Protein AF-M3XUP2-F1 (afdb_monomer)

Structure (mmCIF, N/CA/C/O backbone):
data_AF-M3XUP2-F1
#
_entry.id   AF-M3XUP2-F1
#
loop_
_atom_site.group_PDB
_atom_site.id
_atom_site.type_symbol
_atom_site.label_atom_id
_atom_site.label_alt_id
_atom_site.label_comp_id
_atom_site.label_asym_id
_atom_site.label_entity_id
_atom_site.label_seq_id
_atom_site.pdbx_PDB_ins_code
_atom_site.Cartn_x
_atom_site.Cartn_y
_atom_site.Cartn_z
_atom_site.occupancy
_atom_site.B_iso_or_equiv
_atom_site.auth_seq_id
_atom_site.auth_comp_id
_atom_site.auth_asym_id
_atom_site.auth_atom_id
_atom_site.pdbx_PDB_model_num
ATOM 1 N N . MET A 1 1 ? 23.838 -9.386 -4.701 1.00 43.88 1 MET A N 1
ATOM 2 C CA . MET A 1 1 ? 23.629 -8.200 -5.553 1.00 43.88 1 MET A CA 1
ATOM 3 C C . MET A 1 1 ? 22.172 -7.840 -5.407 1.00 43.88 1 MET A C 1
ATOM 5 O O . MET A 1 1 ? 21.329 -8.650 -5.759 1.00 43.88 1 MET A O 1
ATOM 9 N N . VAL A 1 2 ? 21.892 -6.709 -4.780 1.00 54.38 2 VAL A N 1
ATOM 10 C CA . VAL A 1 2 ? 20.551 -6.133 -4.743 1.00 54.38 2 VAL A CA 1
ATOM 11 C C . VAL A 1 2 ? 20.185 -5.770 -6.187 1.00 54.38 2 VAL A C 1
ATOM 13 O O . VAL A 1 2 ? 20.888 -4.977 -6.814 1.00 54.38 2 VAL A O 1
ATOM 16 N N . GLY A 1 3 ? 19.188 -6.440 -6.766 1.00 61.34 3 GLY A N 1
ATOM 17 C CA . GLY A 1 3 ? 18.700 -6.113 -8.107 1.00 61.34 3 GLY A CA 1
ATOM 18 C C . GLY A 1 3 ? 17.973 -4.770 -8.081 1.00 61.34 3 GLY A C 1
ATOM 19 O O . GLY A 1 3 ? 17.344 -4.445 -7.088 1.00 61.34 3 GLY A O 1
ATOM 20 N N . LYS A 1 4 ? 18.019 -3.979 -9.158 1.00 63.88 4 LYS A N 1
ATOM 21 C CA . LYS A 1 4 ? 17.299 -2.688 -9.225 1.00 63.88 4 LYS A CA 1
ATOM 22 C C . LYS A 1 4 ? 15.789 -2.819 -8.962 1.00 63.88 4 LYS A C 1
ATOM 24 O O . LYS A 1 4 ? 15.170 -1.859 -8.535 1.00 63.88 4 LYS A O 1
ATOM 29 N N . GLU A 1 5 ? 15.222 -4.004 -9.176 1.00 65.94 5 GLU A N 1
ATOM 30 C CA . GLU A 1 5 ? 13.823 -4.346 -8.882 1.00 65.94 5 GLU A CA 1
ATOM 31 C C . GLU A 1 5 ? 13.438 -4.194 -7.406 1.00 65.94 5 GLU A C 1
ATOM 33 O O . GLU A 1 5 ? 12.257 -4.079 -7.101 1.00 65.94 5 GLU A O 1
ATOM 38 N N . SER A 1 6 ? 14.408 -4.161 -6.491 1.00 81.06 6 SER A N 1
ATOM 39 C CA . SER A 1 6 ? 14.141 -3.903 -5.078 1.00 81.06 6 SER A CA 1
ATOM 40 C C . SER A 1 6 ? 14.097 -2.418 -4.730 1.00 81.06 6 SER A C 1
ATOM 42 O O . SER A 1 6 ? 13.880 -2.098 -3.569 1.00 81.06 6 SER A O 1
ATOM 44 N N . ASP A 1 7 ? 14.333 -1.502 -5.675 1.00 93.19 7 ASP A N 1
ATOM 45 C CA . ASP A 1 7 ? 14.073 -0.085 -5.424 1.00 93.19 7 ASP A CA 1
ATOM 46 C C . ASP A 1 7 ? 12.566 0.131 -5.251 1.00 93.19 7 ASP A C 1
ATOM 48 O O . ASP A 1 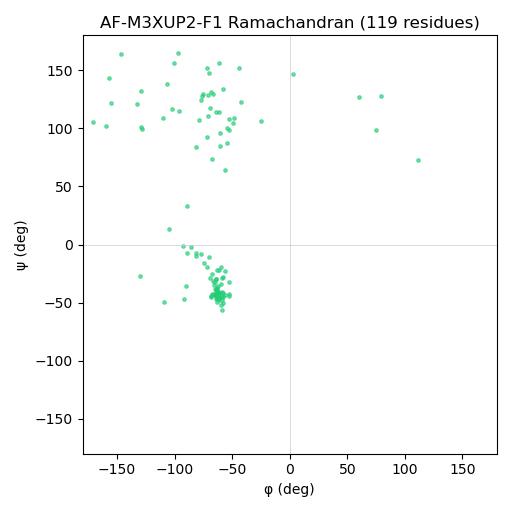7 ? 11.794 -0.328 -6.091 1.00 93.19 7 ASP A O 1
ATOM 52 N N . CYS A 1 8 ? 12.126 0.811 -4.189 1.00 95.19 8 CYS A N 1
ATOM 53 C CA . CYS A 1 8 ? 10.690 0.951 -3.921 1.00 95.19 8 CYS A CA 1
ATOM 54 C C . CYS A 1 8 ? 9.911 1.632 -5.050 1.00 95.19 8 CYS A C 1
ATOM 56 O O . CYS A 1 8 ? 8.748 1.291 -5.257 1.00 95.19 8 CYS A O 1
ATOM 58 N N . VAL A 1 9 ? 10.540 2.521 -5.827 1.00 94.94 9 VAL A N 1
ATOM 59 C CA . VAL A 1 9 ? 9.891 3.131 -6.999 1.00 94.94 9 VAL A CA 1
ATOM 60 C C . VAL A 1 9 ? 9.670 2.087 -8.094 1.00 94.94 9 VAL A C 1
ATOM 62 O O . VAL A 1 9 ? 8.582 1.979 -8.656 1.00 94.94 9 VAL A O 1
ATOM 65 N N . ILE A 1 10 ? 10.684 1.262 -8.368 1.00 94.75 10 ILE A N 1
ATOM 66 C CA . ILE A 1 10 ? 10.606 0.213 -9.393 1.00 94.75 10 ILE A CA 1
ATOM 67 C C . ILE A 1 10 ? 9.623 -0.881 -8.961 1.00 94.75 10 ILE A C 1
ATOM 69 O O . ILE A 1 10 ? 8.769 -1.279 -9.751 1.00 94.75 10 ILE A O 1
ATOM 73 N N . ALA A 1 11 ? 9.686 -1.319 -7.704 1.00 95.12 11 ALA A N 1
ATOM 74 C CA . ALA A 1 11 ? 8.751 -2.285 -7.138 1.00 95.12 11 ALA A CA 1
ATOM 75 C C . ALA A 1 11 ? 7.299 -1.780 -7.205 1.00 95.12 11 ALA A C 1
ATOM 77 O O . ALA A 1 11 ? 6.401 -2.546 -7.552 1.00 95.12 11 ALA A O 1
ATOM 78 N N . ALA A 1 12 ? 7.063 -0.491 -6.931 1.00 95.19 12 ALA A N 1
ATOM 79 C CA . ALA A 1 12 ? 5.743 0.119 -7.059 1.00 95.19 12 ALA A CA 1
ATOM 80 C C . ALA A 1 12 ? 5.248 0.145 -8.507 1.00 95.19 12 ALA A C 1
ATOM 82 O O . ALA A 1 12 ? 4.093 -0.205 -8.747 1.00 95.19 12 ALA A O 1
ATOM 83 N N . HIS A 1 13 ? 6.105 0.475 -9.474 1.00 95.56 13 HIS A N 1
ATOM 84 C CA . HIS A 1 13 ? 5.737 0.404 -10.888 1.00 95.56 13 HIS A CA 1
ATOM 85 C C . HIS A 1 13 ? 5.388 -1.019 -11.331 1.00 95.56 13 HIS A C 1
ATOM 87 O O . HIS A 1 13 ? 4.341 -1.221 -11.935 1.00 95.56 13 HIS A O 1
ATOM 93 N N . ILE A 1 14 ? 6.197 -2.015 -10.962 1.00 95.06 14 ILE A N 1
ATOM 94 C CA . ILE A 1 14 ? 5.903 -3.426 -11.262 1.00 95.06 14 ILE A CA 1
ATOM 95 C C . ILE A 1 14 ? 4.585 -3.853 -10.596 1.00 95.06 14 ILE A C 1
ATOM 97 O O . ILE A 1 14 ? 3.758 -4.528 -11.204 1.00 95.06 14 ILE A O 1
ATOM 101 N N . CYS A 1 15 ? 4.347 -3.427 -9.354 1.00 95.62 15 CYS 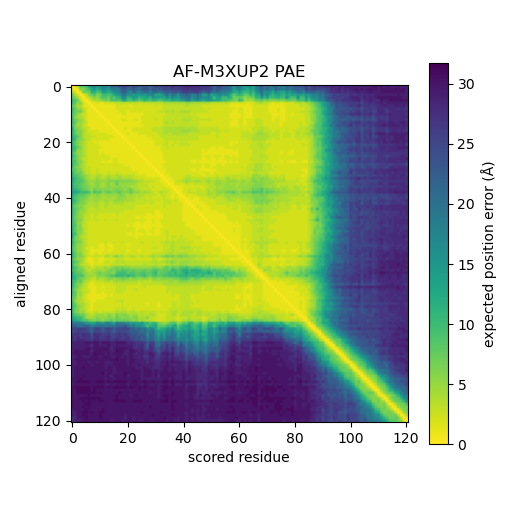A N 1
ATOM 102 C CA . CYS A 1 15 ? 3.099 -3.703 -8.648 1.00 95.62 15 CYS A CA 1
ATOM 103 C C . CYS A 1 15 ? 1.877 -3.086 -9.350 1.00 95.62 15 CYS A C 1
ATOM 105 O O . CYS A 1 15 ? 0.818 -3.707 -9.380 1.00 95.62 15 CYS A O 1
ATOM 107 N N . GLN A 1 16 ? 2.015 -1.903 -9.953 1.00 95.75 16 GLN A N 1
ATOM 108 C CA . GLN A 1 16 ? 0.942 -1.244 -10.706 1.00 95.75 16 GLN A CA 1
ATOM 109 C C . GLN A 1 16 ? 0.559 -1.982 -11.997 1.00 95.75 16 GLN A C 1
ATOM 111 O O . GLN A 1 16 ? -0.581 -1.862 -12.438 1.00 95.75 16 GLN A O 1
ATOM 116 N N . GLU A 1 17 ? 1.465 -2.765 -12.588 1.00 96.44 17 GLU A N 1
ATOM 117 C CA . GLU A 1 17 ? 1.159 -3.594 -13.766 1.00 96.44 17 GLU A CA 1
ATOM 118 C C . GLU A 1 17 ? 0.258 -4.795 -13.425 1.00 96.44 17 GLU A C 1
ATOM 120 O O . GLU A 1 17 ? -0.400 -5.354 -14.303 1.00 96.44 17 GLU A O 1
ATOM 125 N N . SER A 1 18 ? 0.195 -5.184 -12.148 1.00 96.19 18 SER A N 1
ATOM 126 C CA . SER A 1 18 ? -0.675 -6.246 -11.643 1.00 96.19 18 SER A CA 1
ATOM 127 C C . SER A 1 18 ? -1.898 -5.652 -10.949 1.00 96.19 18 SER A C 1
ATOM 129 O O . SER A 1 18 ? -1.776 -5.027 -9.898 1.00 96.19 18 SER A O 1
ATOM 131 N N . GLU A 1 19 ? -3.099 -5.913 -11.476 1.00 96.56 19 GLU A N 1
ATOM 132 C CA . GLU A 1 19 ? -4.359 -5.473 -10.853 1.00 96.56 19 GLU A CA 1
ATOM 133 C C . GLU A 1 19 ? -4.445 -5.913 -9.383 1.00 96.56 19 GLU A C 1
ATOM 135 O O . GLU A 1 19 ? -4.809 -5.127 -8.510 1.00 96.56 19 GLU A O 1
ATOM 140 N N . HIS A 1 20 ? -4.037 -7.152 -9.096 1.00 95.62 20 HIS A N 1
ATOM 141 C CA . HIS A 1 20 ? -4.052 -7.694 -7.742 1.00 95.62 20 HIS A CA 1
ATOM 142 C C . HIS A 1 20 ? -3.119 -6.922 -6.800 1.00 95.62 20 HIS A C 1
ATOM 144 O O . HIS A 1 20 ? -3.540 -6.508 -5.721 1.00 95.62 20 HIS A O 1
ATOM 150 N N . CYS A 1 21 ? -1.866 -6.699 -7.212 1.00 96.62 21 CYS A N 1
ATOM 151 C CA . CYS A 1 21 ? -0.894 -5.989 -6.382 1.00 96.62 21 CYS A CA 1
ATOM 152 C C . CYS A 1 21 ? -1.287 -4.518 -6.208 1.00 96.62 21 CYS A C 1
ATOM 154 O O . CYS A 1 21 ? -1.259 -3.999 -5.093 1.00 96.62 21 CYS A O 1
ATOM 156 N N . SER A 1 22 ? -1.726 -3.868 -7.289 1.00 96.88 22 SER A N 1
ATOM 157 C CA . SER A 1 22 ? -2.186 -2.482 -7.272 1.00 96.88 22 SER A CA 1
ATOM 158 C C . SER A 1 22 ? -3.352 -2.282 -6.299 1.00 96.88 22 SER A C 1
ATOM 160 O O . SER A 1 22 ? -3.273 -1.426 -5.416 1.00 96.88 22 SER A O 1
ATOM 162 N N . LEU A 1 23 ? -4.398 -3.113 -6.385 1.00 97.56 23 LEU A N 1
ATOM 163 C CA . LEU A 1 23 ? -5.542 -3.044 -5.470 1.00 97.56 23 LEU A CA 1
ATOM 164 C C . LEU A 1 23 ? -5.134 -3.313 -4.021 1.00 97.56 23 LEU A C 1
ATOM 166 O O . LEU A 1 23 ? -5.602 -2.625 -3.111 1.00 97.56 23 LEU A O 1
ATOM 170 N N . LEU A 1 24 ? -4.265 -4.300 -3.799 1.00 97.38 24 LEU A N 1
ATOM 171 C CA . LEU A 1 24 ? -3.763 -4.621 -2.469 1.00 97.38 24 LEU A CA 1
ATOM 172 C C . LEU A 1 24 ? -2.993 -3.442 -1.864 1.00 97.38 24 LEU A C 1
ATOM 174 O O . LEU A 1 24 ? -3.250 -3.079 -0.717 1.00 97.38 24 LEU A O 1
ATOM 178 N N . TYR A 1 25 ? -2.105 -2.809 -2.632 1.00 96.44 25 TYR A N 1
ATOM 179 C CA . TYR A 1 25 ? -1.310 -1.678 -2.162 1.00 96.44 25 TYR A CA 1
ATOM 180 C C . TYR A 1 25 ? -2.171 -0.444 -1.850 1.00 96.44 25 TYR A C 1
ATOM 182 O O . TYR A 1 25 ? -1.994 0.187 -0.805 1.00 96.44 25 TYR A O 1
ATOM 190 N N . GLU A 1 26 ? -3.153 -0.122 -2.695 1.00 95.88 26 GLU A N 1
ATOM 191 C CA . GLU A 1 26 ? -4.079 0.986 -2.428 1.00 95.88 26 GLU A CA 1
ATOM 192 C C . GLU A 1 26 ? -4.959 0.723 -1.197 1.00 95.88 26 GLU A C 1
ATOM 194 O O . GLU A 1 26 ? -5.105 1.593 -0.330 1.00 95.88 26 GLU A O 1
ATOM 199 N N . ASN A 1 27 ? -5.496 -0.494 -1.064 1.00 95.50 27 ASN A N 1
ATOM 200 C CA . ASN A 1 27 ? -6.283 -0.882 0.108 1.00 95.50 27 ASN A CA 1
ATOM 201 C C . ASN A 1 27 ? -5.447 -0.865 1.388 1.00 95.50 27 ASN A C 1
ATOM 203 O O . ASN A 1 27 ? -5.936 -0.416 2.432 1.00 95.50 27 ASN A O 1
ATOM 207 N N . PHE A 1 28 ? -4.193 -1.314 1.301 1.00 95.44 28 PHE A N 1
ATOM 208 C CA . PHE A 1 28 ? -3.233 -1.258 2.394 1.00 95.44 28 PHE A CA 1
ATOM 209 C C . PHE A 1 28 ? -3.023 0.184 2.850 1.00 95.44 28 PHE A C 1
ATOM 211 O O . PHE A 1 28 ? -3.325 0.484 4.000 1.00 95.44 28 PHE A O 1
ATOM 218 N N . LYS A 1 29 ? -2.631 1.108 1.963 1.00 93.94 29 LYS A N 1
ATOM 219 C CA . LYS A 1 29 ? -2.434 2.526 2.326 1.00 93.94 29 LYS A CA 1
ATOM 220 C C . LYS A 1 29 ? -3.684 3.149 2.949 1.00 93.94 29 LYS A C 1
ATOM 222 O O . LYS A 1 29 ? -3.600 3.840 3.962 1.00 93.94 29 LYS A O 1
ATOM 227 N N . LYS A 1 30 ? -4.860 2.874 2.378 1.00 93.88 30 LYS A N 1
ATOM 228 C CA . LYS A 1 30 ? -6.133 3.419 2.872 1.00 93.88 30 LYS A CA 1
ATOM 229 C C . LYS A 1 30 ? -6.508 2.894 4.259 1.00 93.88 30 LYS A C 1
ATOM 231 O O . LYS A 1 30 ? -7.112 3.625 5.039 1.00 93.88 30 LYS A O 1
ATOM 236 N N . THR A 1 31 ? -6.188 1.640 4.561 1.00 93.62 31 THR A N 1
ATOM 237 C CA . THR A 1 31 ? -6.592 0.991 5.819 1.00 93.62 31 THR A CA 1
ATOM 238 C C . THR A 1 31 ? -5.538 1.157 6.904 1.00 93.62 31 THR A C 1
ATOM 240 O O . THR A 1 31 ? -5.868 1.522 8.026 1.00 93.62 31 THR A O 1
ATOM 243 N N . CYS A 1 32 ? -4.281 0.907 6.548 1.00 93.56 32 CYS A N 1
ATOM 244 C CA . CYS A 1 32 ? -3.127 0.908 7.434 1.00 93.56 32 CYS A CA 1
ATOM 245 C C . CYS A 1 32 ? -2.456 2.268 7.575 1.00 93.56 32 CYS A C 1
ATOM 247 O O . CYS A 1 32 ? -1.537 2.377 8.375 1.00 93.56 32 CYS A O 1
ATOM 249 N N . GLY A 1 33 ? -2.839 3.293 6.812 1.00 92.25 33 GLY A N 1
ATOM 250 C CA . GLY A 1 33 ? -2.243 4.616 6.966 1.00 92.25 33 GLY A CA 1
ATOM 251 C C . GLY A 1 33 ? -2.429 5.135 8.393 1.00 92.25 33 GLY A C 1
ATOM 252 O O . GLY A 1 33 ? -3.528 5.068 8.943 1.00 92.25 33 GLY A O 1
ATOM 253 N N . LYS A 1 34 ? -1.367 5.676 8.991 1.00 87.81 34 LYS A N 1
ATOM 254 C CA . LYS A 1 34 ? -1.349 6.185 10.374 1.00 87.81 34 LYS A CA 1
ATOM 255 C C . LYS A 1 34 ? -2.466 7.188 10.685 1.00 87.81 34 LYS A C 1
ATOM 257 O O . LYS A 1 34 ? -2.959 7.235 11.808 1.00 87.81 34 LYS A O 1
ATOM 262 N N . GLU A 1 35 ? -2.869 7.977 9.694 1.00 86.44 35 GLU A N 1
ATOM 263 C CA . GLU A 1 35 ? -3.941 8.971 9.818 1.00 86.44 35 GLU A CA 1
ATOM 264 C C . GLU A 1 35 ? -5.326 8.436 9.413 1.00 86.44 35 GLU A C 1
ATOM 266 O O . GLU A 1 35 ? -6.316 9.160 9.506 1.00 86.44 35 GLU A O 1
ATOM 271 N N . SER A 1 36 ? -5.423 7.176 8.981 1.00 88.75 36 SER A N 1
ATOM 272 C CA . SER A 1 36 ? -6.678 6.572 8.537 1.00 88.75 36 SER A CA 1
ATOM 273 C C . SER A 1 36 ? -7.660 6.391 9.692 1.00 88.75 36 SER A C 1
ATOM 275 O O . SER A 1 36 ? -7.332 5.800 10.722 1.00 88.75 36 SER A O 1
ATOM 277 N N . GLU A 1 37 ? -8.908 6.820 9.487 1.00 89.06 37 GLU A N 1
ATOM 278 C CA . GLU A 1 37 ? -10.012 6.558 10.419 1.00 89.06 37 GLU A CA 1
ATOM 279 C C . GLU A 1 37 ? -10.248 5.0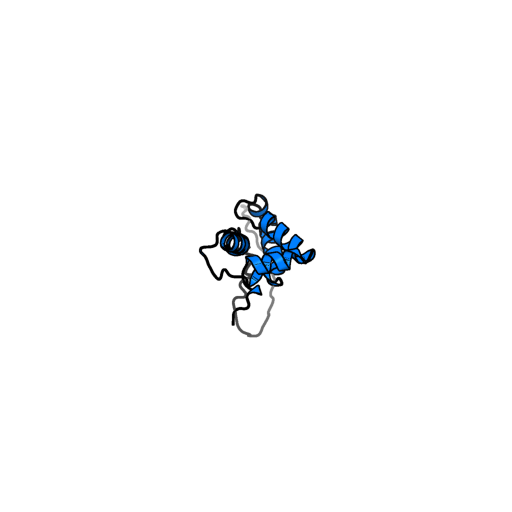60 10.618 1.00 89.06 37 GLU A C 1
ATOM 281 O O . GLU A 1 37 ? -10.558 4.637 11.730 1.00 89.06 37 GLU A O 1
ATOM 286 N N . GLN A 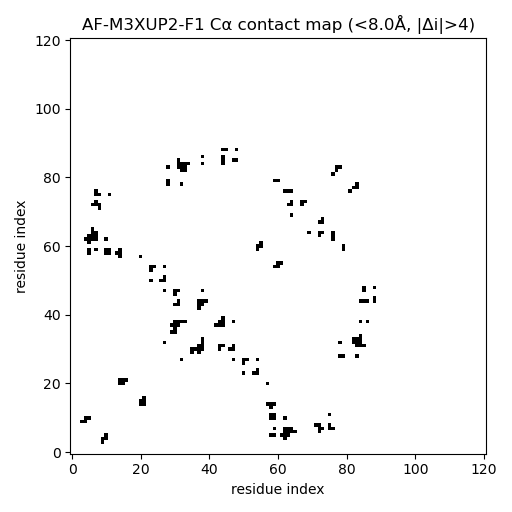1 38 ? -10.036 4.245 9.574 1.00 86.62 38 GLN A N 1
ATOM 287 C CA . GLN A 1 38 ? -10.163 2.790 9.690 1.00 86.62 38 GLN A CA 1
ATOM 288 C C . GLN A 1 38 ? -9.219 2.271 10.762 1.00 86.62 38 GLN A C 1
ATOM 290 O O . GLN A 1 38 ? -9.607 1.473 11.612 1.00 86.62 38 GLN A O 1
ATOM 295 N N . CYS A 1 39 ? -8.007 2.803 10.797 1.00 83.69 39 CYS A N 1
ATOM 296 C CA . CYS A 1 39 ? -7.021 2.323 11.731 1.00 83.69 39 CYS A CA 1
ATOM 297 C C . CYS A 1 39 ? -7.188 2.783 13.176 1.00 83.69 39 CYS A C 1
ATOM 299 O O . CYS A 1 39 ? -6.503 2.296 14.074 1.00 83.69 39 CYS A O 1
ATOM 301 N N . LYS A 1 40 ? -8.117 3.705 13.424 1.00 84.94 40 LYS A N 1
ATOM 302 C CA . LYS A 1 40 ? -8.516 4.093 14.781 1.00 84.94 40 LYS A CA 1
ATOM 303 C C . LYS A 1 40 ? -9.525 3.108 15.377 1.00 84.94 40 LYS A C 1
ATOM 305 O O . LYS A 1 40 ? -9.825 3.187 16.564 1.00 84.94 40 LYS A O 1
ATOM 310 N N . THR A 1 41 ? -10.044 2.186 14.565 1.00 87.88 41 THR A N 1
ATOM 311 C CA . THR A 1 41 ? -10.997 1.152 14.979 1.00 87.88 41 THR A CA 1
ATOM 312 C C . THR A 1 41 ? -10.300 -0.191 15.193 1.00 87.88 41 THR A C 1
ATOM 314 O O . THR A 1 41 ? -9.247 -0.456 14.613 1.00 87.88 41 THR A O 1
ATOM 317 N N . LEU A 1 42 ? -10.899 -1.055 16.016 1.00 86.44 42 LEU A N 1
ATOM 318 C CA . LEU A 1 42 ? -10.410 -2.420 16.232 1.00 86.44 42 LEU A CA 1
ATOM 319 C C . LEU A 1 42 ? -10.499 -3.254 14.938 1.00 86.44 42 LEU A C 1
ATOM 321 O O . LEU A 1 42 ? -9.539 -3.918 14.556 1.00 86.44 42 LEU A O 1
ATOM 325 N N . ASP A 1 43 ? -11.623 -3.154 14.223 1.00 88.44 43 ASP A N 1
ATOM 326 C CA . ASP A 1 43 ? -11.856 -3.882 12.970 1.00 88.44 43 ASP A CA 1
ATOM 327 C C . ASP A 1 43 ? -10.869 -3.472 11.872 1.00 88.44 43 ASP A C 1
ATOM 329 O O . ASP A 1 43 ? -10.328 -4.322 11.162 1.00 88.44 43 ASP A O 1
ATOM 333 N N . GLY A 1 44 ? -10.579 -2.174 11.748 1.00 88.94 44 GLY A N 1
ATOM 334 C CA . GLY A 1 44 ? -9.578 -1.698 10.799 1.00 88.94 44 GLY A CA 1
ATOM 335 C C . GLY A 1 44 ? -8.151 -2.084 11.186 1.00 88.94 44 GLY A C 1
ATOM 336 O O . GLY A 1 44 ? -7.344 -2.325 10.292 1.00 88.94 44 GLY A O 1
ATOM 337 N N . GLY A 1 45 ? -7.854 -2.246 12.481 1.00 88.38 45 GLY A N 1
ATOM 338 C CA . GLY A 1 45 ? -6.603 -2.849 12.952 1.00 88.38 45 GLY A CA 1
ATOM 339 C C . GLY A 1 45 ? -6.437 -4.296 12.472 1.00 88.38 45 GLY A C 1
ATOM 340 O O . GLY A 1 45 ? -5.405 -4.641 11.891 1.00 88.38 45 GLY A O 1
ATOM 341 N N . TYR A 1 46 ? -7.473 -5.131 12.621 1.00 89.06 46 TYR A N 1
ATOM 342 C CA . TYR A 1 46 ? -7.464 -6.507 12.100 1.00 89.06 46 TYR A CA 1
ATOM 343 C C . TYR A 1 46 ? -7.356 -6.559 10.574 1.00 89.06 46 TYR A C 1
ATOM 345 O O . TYR A 1 46 ? -6.579 -7.351 10.034 1.00 89.06 46 TYR A O 1
ATOM 353 N N . LEU A 1 47 ? -8.099 -5.701 9.869 1.00 91.81 47 LEU A N 1
ATOM 354 C CA . LEU A 1 47 ? -8.017 -5.618 8.413 1.00 91.81 47 LEU A CA 1
ATOM 355 C C . LEU A 1 47 ? -6.621 -5.179 7.961 1.00 91.81 47 LEU A C 1
ATOM 357 O O . LEU A 1 47 ? -6.084 -5.740 7.008 1.00 91.81 47 LEU A O 1
ATOM 361 N N . CYS A 1 48 ? -6.011 -4.222 8.662 1.00 92.88 48 CYS A N 1
ATOM 362 C CA . CYS A 1 48 ? -4.648 -3.803 8.383 1.00 92.88 48 CYS A CA 1
ATOM 363 C C . CYS A 1 48 ? -3.653 -4.960 8.554 1.00 92.88 48 CYS A C 1
ATOM 365 O O . CYS A 1 48 ? -2.825 -5.186 7.671 1.00 92.88 48 CYS A O 1
ATOM 367 N N . ALA A 1 49 ? -3.765 -5.739 9.634 1.00 90.50 49 ALA A N 1
ATOM 368 C CA . ALA A 1 49 ? -2.926 -6.918 9.843 1.00 90.50 49 ALA A CA 1
ATOM 369 C C . ALA A 1 49 ? -3.067 -7.934 8.694 1.00 90.50 49 ALA A C 1
ATOM 371 O O . ALA A 1 49 ? -2.062 -8.392 8.153 1.00 90.50 49 ALA A O 1
ATOM 372 N N . ALA A 1 50 ? -4.295 -8.224 8.251 1.00 92.25 50 ALA A N 1
ATOM 373 C CA . ALA A 1 50 ? -4.543 -9.138 7.133 1.00 92.25 50 ALA A CA 1
ATOM 374 C C . ALA A 1 50 ? -3.978 -8.619 5.795 1.00 92.25 50 ALA A C 1
ATOM 376 O O . ALA A 1 50 ? -3.344 -9.367 5.044 1.00 92.25 50 ALA A O 1
ATOM 377 N N . LEU A 1 51 ? -4.169 -7.327 5.505 1.00 94.12 51 LEU A N 1
ATOM 378 C CA . LEU A 1 51 ? -3.597 -6.687 4.318 1.00 94.12 51 LEU A CA 1
ATOM 379 C C . LEU A 1 51 ? -2.070 -6.702 4.368 1.00 94.12 51 LEU A C 1
ATOM 381 O O . LEU A 1 51 ? -1.438 -6.930 3.342 1.00 94.12 51 LEU A O 1
ATOM 385 N N . ARG A 1 52 ? -1.475 -6.518 5.552 1.00 92.62 52 ARG A N 1
ATOM 386 C CA . ARG A 1 52 ? -0.026 -6.598 5.747 1.00 92.62 52 ARG A CA 1
ATOM 387 C C . ARG A 1 52 ? 0.509 -7.988 5.437 1.00 92.62 52 ARG A C 1
ATOM 389 O O . ARG A 1 52 ? 1.505 -8.079 4.731 1.00 92.62 52 ARG A O 1
ATOM 396 N N . GLU A 1 53 ? -0.142 -9.047 5.919 1.00 93.25 53 GLU A N 1
ATOM 397 C CA . GLU A 1 53 ? 0.252 -10.422 5.581 1.00 93.25 53 GLU A CA 1
ATOM 398 C C . GLU A 1 53 ? 0.169 -10.674 4.073 1.00 93.25 53 GLU A C 1
ATOM 400 O O . GLU A 1 53 ? 1.106 -11.217 3.500 1.00 93.25 53 GLU A O 1
ATOM 405 N N . SER A 1 54 ? -0.883 -10.187 3.413 1.00 94.94 54 SER A N 1
ATOM 406 C CA . SER A 1 54 ? -1.012 -10.300 1.953 1.00 94.94 54 SER A CA 1
ATOM 407 C C . SER A 1 54 ? 0.083 -9.510 1.221 1.00 94.94 54 SER A C 1
ATOM 409 O O . SER A 1 54 ? 0.634 -9.961 0.221 1.00 94.94 54 SER A O 1
ATOM 411 N N . LEU A 1 55 ? 0.445 -8.326 1.729 1.00 94.12 55 LEU A N 1
ATOM 412 C CA . LEU A 1 55 ? 1.465 -7.465 1.129 1.00 94.12 55 LEU A CA 1
ATOM 413 C C . LEU A 1 55 ? 2.853 -8.120 1.141 1.00 94.12 55 LEU A C 1
ATOM 415 O O . LEU A 1 55 ? 3.635 -7.870 0.220 1.00 94.12 55 LEU A O 1
ATOM 419 N N . LYS A 1 56 ? 3.140 -8.985 2.130 1.00 93.69 56 LYS A N 1
ATOM 420 C CA . LYS A 1 56 ? 4.400 -9.750 2.234 1.00 93.69 56 LYS A CA 1
ATOM 421 C C . LYS A 1 56 ? 4.681 -10.629 1.023 1.00 93.69 56 LYS A C 1
ATOM 423 O O . LYS A 1 56 ? 5.841 -10.903 0.727 1.00 93.69 56 LYS A O 1
ATOM 428 N N . GLU A 1 57 ? 3.632 -11.062 0.334 1.00 93.88 57 GLU A N 1
ATOM 429 C CA . GLU A 1 57 ? 3.729 -11.919 -0.848 1.00 93.88 57 GLU A CA 1
ATOM 430 C C . GLU A 1 57 ? 4.056 -11.125 -2.125 1.00 93.88 57 GLU A C 1
ATOM 432 O O . GLU A 1 57 ? 4.330 -11.709 -3.173 1.00 93.88 57 GLU A O 1
ATOM 437 N N . THR A 1 58 ? 4.056 -9.790 -2.053 1.00 93.50 58 THR A N 1
ATOM 438 C CA . THR A 1 58 ? 4.310 -8.907 -3.197 1.00 93.50 58 THR A CA 1
ATOM 439 C C . THR A 1 58 ? 5.761 -8.430 -3.269 1.00 93.50 58 THR A C 1
ATOM 441 O O . THR A 1 58 ? 6.515 -8.460 -2.295 1.00 93.50 58 THR A O 1
ATOM 444 N N . ILE A 1 59 ? 6.139 -7.885 -4.430 1.00 93.19 59 ILE A N 1
ATOM 445 C CA . ILE A 1 59 ? 7.455 -7.266 -4.645 1.00 93.19 59 ILE A CA 1
ATOM 446 C C . ILE A 1 59 ? 7.703 -6.031 -3.757 1.00 93.19 59 ILE A C 1
ATOM 448 O O . ILE A 1 59 ? 8.853 -5.689 -3.488 1.00 93.19 59 ILE A O 1
ATOM 452 N N . LEU A 1 60 ? 6.643 -5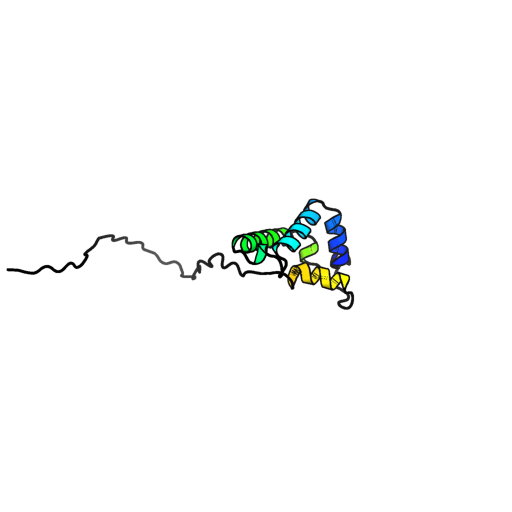.387 -3.254 1.00 94.56 60 LEU A N 1
ATOM 453 C CA . LEU A 1 60 ? 6.745 -4.202 -2.397 1.00 94.56 60 LEU A CA 1
ATOM 454 C C . LEU A 1 60 ? 7.372 -4.509 -1.033 1.00 94.56 60 LEU A C 1
ATOM 456 O O . LEU A 1 60 ? 8.054 -3.659 -0.470 1.00 94.56 60 LEU A O 1
ATOM 460 N N . TRP A 1 61 ? 7.171 -5.715 -0.496 1.00 93.62 61 TRP A N 1
ATOM 461 C CA . TRP A 1 61 ? 7.550 -6.023 0.886 1.00 93.62 61 TRP A CA 1
ATOM 462 C C . TRP A 1 61 ? 9.057 -5.976 1.154 1.00 93.62 61 TRP A C 1
ATOM 464 O O . TRP A 1 61 ? 9.486 -5.630 2.250 1.00 93.62 61 TRP A O 1
ATOM 474 N N . ASN A 1 62 ? 9.868 -6.321 0.156 1.00 88.56 62 ASN A N 1
ATOM 475 C CA . ASN A 1 62 ? 11.326 -6.351 0.289 1.00 88.56 62 ASN A CA 1
ATOM 476 C C . ASN A 1 62 ? 12.003 -5.157 -0.398 1.00 88.56 62 ASN A C 1
ATOM 478 O O . ASN A 1 62 ? 13.222 -5.171 -0.615 1.00 88.56 62 ASN A O 1
ATOM 482 N N . CYS A 1 63 ? 11.226 -4.135 -0.766 1.00 94.56 63 CYS A N 1
ATOM 483 C CA . CYS A 1 63 ? 11.786 -2.958 -1.400 1.00 94.56 63 CYS A CA 1
ATOM 484 C C . CYS A 1 63 ? 12.580 -2.107 -0.397 1.00 94.56 63 CYS A C 1
ATOM 486 O O . CYS A 1 63 ? 12.313 -2.079 0.805 1.00 94.56 63 CYS A O 1
ATOM 488 N N . HIS A 1 64 ? 13.575 -1.390 -0.897 1.00 92.56 64 HIS A N 1
ATOM 489 C CA . HIS A 1 64 ? 14.364 -0.424 -0.146 1.00 92.56 64 HIS A CA 1
ATOM 490 C C . HIS A 1 64 ? 14.781 0.722 -1.059 1.00 92.56 64 HIS A C 1
ATOM 492 O O . HIS A 1 64 ? 14.743 0.617 -2.281 1.00 92.56 64 HIS A O 1
ATOM 498 N N . CYS A 1 65 ? 15.217 1.825 -0.466 1.00 92.38 65 C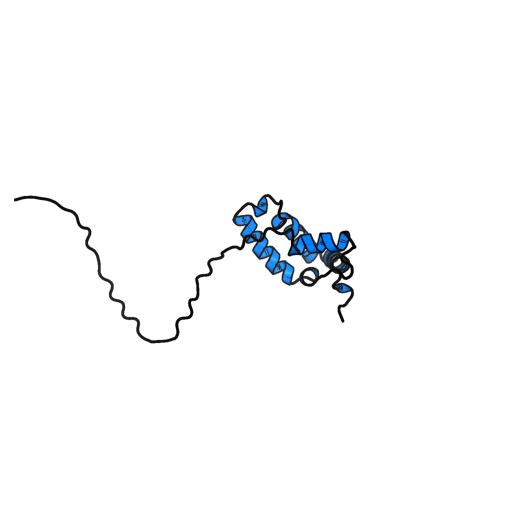YS A N 1
ATOM 499 C CA . CYS A 1 65 ? 15.714 2.963 -1.222 1.00 92.38 65 CYS A CA 1
ATOM 500 C C . CYS A 1 65 ? 17.229 2.906 -1.325 1.00 92.38 65 CYS A C 1
ATOM 502 O O . CYS A 1 65 ? 17.933 3.033 -0.325 1.00 92.38 65 CYS A O 1
ATOM 504 N N . ASN A 1 66 ? 17.731 2.737 -2.550 1.00 85.75 66 ASN A N 1
ATOM 505 C CA . ASN A 1 66 ? 19.171 2.791 -2.820 1.00 85.75 66 ASN A CA 1
ATOM 506 C C . ASN A 1 66 ? 19.750 4.183 -2.529 1.00 85.75 66 ASN A C 1
ATOM 508 O O . ASN A 1 66 ? 20.916 4.315 -2.168 1.00 85.75 66 ASN A O 1
ATOM 512 N N . ASP A 1 67 ? 18.921 5.213 -2.698 1.00 84.69 67 ASP A N 1
ATOM 513 C CA . ASP A 1 67 ? 19.246 6.600 -2.408 1.00 84.69 67 ASP A CA 1
ATOM 514 C C . ASP A 1 67 ? 18.146 7.212 -1.521 1.00 84.69 67 ASP A C 1
ATOM 516 O O . ASP A 1 67 ? 17.080 7.568 -2.032 1.00 84.69 67 ASP A O 1
ATOM 520 N N . PRO A 1 68 ? 18.376 7.342 -0.202 1.00 79.44 68 PRO A N 1
ATOM 521 C CA . PRO A 1 68 ? 17.382 7.871 0.732 1.00 79.44 68 PRO A CA 1
ATOM 522 C C . PRO A 1 68 ? 17.116 9.374 0.552 1.00 79.44 68 PRO A C 1
ATOM 524 O O . PRO A 1 68 ? 16.163 9.894 1.133 1.00 79.44 68 PRO A O 1
ATOM 527 N N . SER A 1 69 ? 17.924 10.088 -0.246 1.00 84.44 69 SER A N 1
ATOM 528 C CA . SER A 1 69 ? 17.676 11.502 -0.563 1.00 84.44 69 SER A CA 1
ATOM 529 C C . SER A 1 69 ? 16.522 11.696 -1.554 1.00 84.44 69 SER A C 1
ATOM 531 O O . SER A 1 69 ? 15.974 12.796 -1.664 1.00 84.44 69 SER A O 1
ATOM 533 N N . LYS A 1 70 ? 16.107 10.629 -2.251 1.00 90.56 70 LYS A N 1
ATOM 534 C CA . LYS A 1 70 ? 14.965 10.657 -3.166 1.00 90.56 70 LYS A CA 1
ATOM 535 C C . LYS A 1 70 ? 13.658 10.582 -2.389 1.00 90.56 70 LYS A C 1
ATOM 537 O O . LYS A 1 70 ? 13.273 9.518 -1.910 1.00 90.56 70 LYS A O 1
ATOM 542 N N . ALA A 1 71 ? 12.961 11.715 -2.329 1.00 93.00 71 ALA A N 1
ATOM 543 C CA . ALA A 1 71 ? 11.692 11.846 -1.620 1.00 93.00 71 ALA A CA 1
ATOM 544 C C . ALA A 1 71 ? 10.658 10.790 -2.046 1.00 93.00 71 ALA A C 1
ATOM 546 O O . ALA A 1 71 ? 10.069 10.155 -1.184 1.00 93.00 71 ALA A O 1
ATOM 547 N N . GLU A 1 72 ? 10.512 10.545 -3.351 1.00 93.94 72 GLU A N 1
ATOM 548 C CA . GLU A 1 72 ? 9.536 9.593 -3.901 1.00 93.94 72 GLU A CA 1
ATOM 549 C C . GLU A 1 72 ? 9.727 8.165 -3.369 1.00 93.94 72 GLU A C 1
ATOM 551 O O . GLU A 1 72 ? 8.782 7.537 -2.899 1.00 93.94 72 GLU A O 1
ATOM 556 N N . CYS A 1 73 ? 10.964 7.657 -3.386 1.00 94.69 73 CYS A N 1
ATOM 557 C CA . CYS A 1 73 ? 11.246 6.322 -2.867 1.00 94.69 73 CYS A CA 1
ATOM 558 C C . CYS A 1 73 ? 10.966 6.251 -1.365 1.00 94.69 73 CYS A C 1
ATOM 560 O O . CYS A 1 73 ? 10.317 5.317 -0.888 1.00 94.69 73 CYS A O 1
ATOM 562 N N . THR A 1 74 ? 11.452 7.250 -0.625 1.00 94.31 74 THR A N 1
ATOM 563 C CA . THR A 1 74 ? 11.305 7.305 0.829 1.00 94.31 74 THR A CA 1
ATOM 564 C C . THR A 1 74 ? 9.835 7.399 1.234 1.00 94.31 74 THR A C 1
ATOM 566 O O . THR A 1 74 ? 9.442 6.746 2.192 1.00 94.31 74 THR A O 1
ATOM 569 N N . GLU A 1 75 ? 9.002 8.139 0.502 1.00 94.56 75 GLU A N 1
ATOM 570 C CA . GLU A 1 75 ? 7.558 8.230 0.747 1.00 94.56 75 GLU A CA 1
ATOM 571 C C . GLU A 1 75 ? 6.860 6.876 0.556 1.00 94.56 75 GLU A C 1
ATOM 573 O O . GLU A 1 75 ? 6.098 6.446 1.424 1.00 94.56 75 GLU A O 1
ATOM 578 N N . ILE A 1 76 ? 7.185 6.151 -0.522 1.00 94.88 76 ILE A N 1
ATOM 579 C CA . ILE A 1 76 ? 6.675 4.790 -0.748 1.00 94.88 76 ILE A CA 1
ATOM 580 C C . ILE A 1 76 ? 7.095 3.877 0.404 1.00 94.88 76 ILE A C 1
ATOM 582 O O . ILE A 1 76 ? 6.246 3.233 1.019 1.00 94.88 76 ILE A O 1
ATOM 586 N N . TRP A 1 77 ? 8.387 3.852 0.735 1.00 94.88 77 TRP A N 1
ATOM 587 C CA . TRP A 1 77 ? 8.912 3.008 1.807 1.00 94.88 77 TRP A CA 1
ATOM 588 C C . TRP A 1 77 ? 8.242 3.322 3.153 1.00 94.88 77 TRP A C 1
ATOM 590 O O . TRP A 1 77 ? 7.801 2.417 3.862 1.00 94.88 77 TRP A O 1
ATOM 600 N N . LYS A 1 78 ? 8.073 4.605 3.481 1.00 93.19 78 LYS A N 1
ATOM 601 C CA . LYS A 1 78 ? 7.383 5.024 4.702 1.00 93.19 78 LYS A CA 1
ATOM 602 C C . LYS A 1 78 ? 5.932 4.577 4.728 1.00 93.19 78 LYS A C 1
ATOM 604 O O . LYS A 1 78 ? 5.506 4.033 5.742 1.00 93.19 78 LYS A O 1
ATOM 609 N N . SER A 1 79 ? 5.205 4.706 3.620 1.00 92.38 79 SER A N 1
ATOM 610 C CA . SER A 1 79 ? 3.812 4.250 3.533 1.00 92.38 79 SER A CA 1
ATOM 611 C C . SER A 1 79 ? 3.644 2.740 3.754 1.00 92.38 79 SER A C 1
ATOM 613 O O . SER A 1 79 ? 2.561 2.292 4.123 1.00 92.38 79 SER A O 1
ATOM 615 N N . LEU A 1 80 ? 4.710 1.9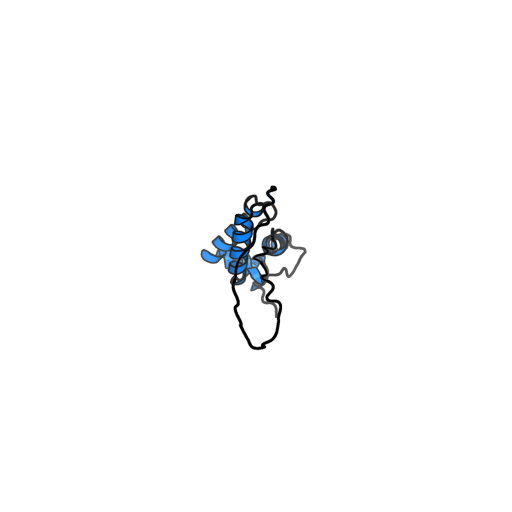59 3.546 1.00 92.38 80 LEU A N 1
ATOM 616 C CA . LEU A 1 80 ? 4.736 0.509 3.733 1.00 92.38 80 LEU A CA 1
ATOM 617 C C . LEU A 1 80 ? 5.149 0.100 5.156 1.00 92.38 80 LEU A C 1
ATOM 619 O O . LEU A 1 80 ? 4.644 -0.902 5.668 1.00 92.38 80 LEU A O 1
ATOM 623 N N . PHE A 1 81 ? 6.064 0.844 5.791 1.00 90.75 81 PHE A N 1
ATOM 624 C CA . PHE A 1 81 ? 6.752 0.380 7.006 1.00 90.75 81 PHE A CA 1
ATOM 625 C C . PHE A 1 81 ? 6.761 1.357 8.191 1.00 90.75 81 PHE A C 1
ATOM 627 O O . PHE A 1 81 ? 6.853 0.894 9.327 1.00 90.75 81 PHE A O 1
ATOM 634 N N . GLU A 1 82 ? 6.679 2.672 7.968 1.00 89.69 82 GLU A N 1
ATOM 635 C CA . GLU A 1 82 ? 6.832 3.700 9.019 1.00 89.69 82 GLU A CA 1
ATOM 636 C C . GLU A 1 82 ? 5.502 4.390 9.348 1.00 89.69 82 GLU A C 1
ATOM 638 O O . GLU A 1 82 ? 5.098 4.462 10.508 1.00 89.69 82 GLU A O 1
ATOM 643 N N . ASP A 1 83 ? 4.786 4.845 8.322 1.00 88.62 83 ASP A N 1
ATOM 644 C CA . ASP A 1 83 ? 3.524 5.580 8.428 1.00 88.62 83 ASP A CA 1
ATOM 645 C C . ASP A 1 83 ? 2.318 4.640 8.444 1.00 88.62 83 ASP A C 1
ATOM 647 O O . ASP A 1 83 ? 1.226 4.979 7.976 1.00 88.62 83 ASP A O 1
ATOM 651 N N . ILE A 1 84 ? 2.519 3.456 9.026 1.00 88.75 84 ILE A N 1
ATOM 652 C CA . ILE A 1 84 ? 1.468 2.479 9.245 1.00 88.75 84 ILE A CA 1
ATOM 653 C C . ILE A 1 84 ? 1.068 2.413 10.710 1.00 88.75 84 ILE A C 1
ATOM 655 O O . ILE A 1 84 ? 1.886 2.410 11.630 1.00 88.75 84 ILE A O 1
ATOM 659 N N . CYS A 1 85 ? -0.226 2.329 10.940 1.00 84.56 85 CYS A N 1
ATOM 660 C CA . CYS A 1 85 ? -0.788 2.048 12.247 1.00 84.56 85 CYS A CA 1
ATOM 661 C C . CYS A 1 85 ? -0.734 0.535 12.488 1.00 84.56 85 CYS A C 1
ATOM 663 O O . CYS A 1 85 ? -1.681 -0.220 12.270 1.00 84.56 85 CYS A O 1
ATOM 665 N N . ILE A 1 86 ? 0.416 0.071 12.961 1.00 69.38 86 ILE A N 1
ATOM 666 C CA . ILE A 1 86 ? 0.472 -1.236 13.6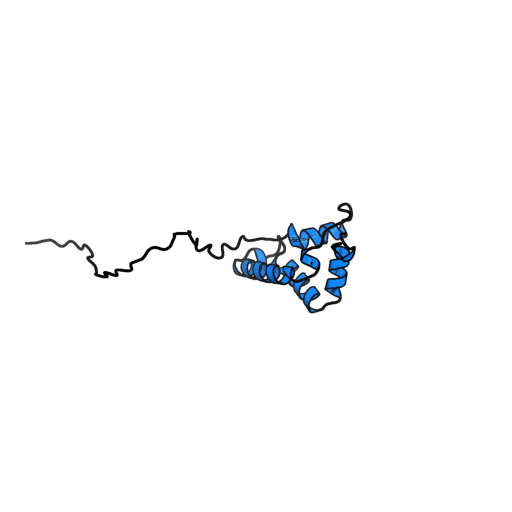01 1.00 69.38 86 ILE A CA 1
ATOM 667 C C . ILE A 1 86 ? -0.227 -1.045 14.943 1.00 69.38 86 ILE A C 1
ATOM 669 O O . ILE A 1 86 ? 0.380 -0.639 15.930 1.00 69.38 86 ILE A O 1
ATOM 673 N N . GLN A 1 87 ? -1.530 -1.316 14.986 1.00 58.38 87 GLN A N 1
ATOM 674 C CA . GLN A 1 87 ? -2.032 -1.904 16.211 1.00 58.38 87 GLN A CA 1
ATOM 675 C C . GLN A 1 87 ? -1.264 -3.218 16.296 1.00 58.38 87 GLN A C 1
ATOM 677 O O . GLN A 1 87 ? -1.404 -4.061 15.406 1.00 58.38 87 GLN A O 1
ATOM 682 N N . ASP A 1 88 ? -0.389 -3.367 17.296 1.00 51.25 88 ASP A N 1
ATOM 683 C CA . ASP A 1 88 ? -0.066 -4.692 17.803 1.00 51.25 88 ASP A CA 1
ATOM 684 C C . ASP A 1 88 ? -1.428 -5.262 18.160 1.00 51.25 88 ASP A C 1
ATOM 686 O O . ASP A 1 88 ? -1.951 -5.045 19.256 1.00 51.25 88 ASP A O 1
ATOM 690 N N . ALA A 1 89 ? -2.076 -5.889 17.181 1.00 49.66 89 ALA A N 1
ATOM 691 C CA . ALA A 1 89 ? -3.177 -6.755 17.436 1.00 49.66 89 ALA A CA 1
ATOM 692 C C . ALA A 1 89 ? -2.512 -7.798 18.317 1.00 49.66 89 ALA A C 1
ATOM 694 O O . ALA A 1 89 ? -1.882 -8.743 17.842 1.00 49.66 89 ALA A O 1
ATOM 695 N N . GLN A 1 90 ? -2.648 -7.602 19.624 1.00 46.16 90 GLN A N 1
ATOM 696 C CA . GLN A 1 90 ? -2.806 -8.668 20.577 1.00 46.16 90 GLN A CA 1
ATOM 697 C C . GLN A 1 90 ? -4.037 -9.458 20.096 1.00 46.16 90 GLN A C 1
ATOM 699 O O . GLN A 1 90 ? -5.072 -9.511 20.748 1.00 46.16 90 GLN A O 1
ATOM 704 N N . MET A 1 91 ? -3.950 -10.080 18.911 1.00 40.78 91 MET A N 1
ATOM 705 C CA . MET A 1 91 ? -4.440 -11.426 18.733 1.00 40.78 91 MET A CA 1
ATOM 706 C C . MET A 1 91 ? -3.799 -12.118 19.905 1.00 40.78 91 MET A C 1
ATOM 708 O O . MET A 1 91 ? -2.571 -12.199 19.919 1.00 40.78 91 MET A O 1
ATOM 712 N N . ASN A 1 92 ? -4.604 -12.404 20.932 1.00 39.69 92 ASN A N 1
ATOM 713 C CA . ASN A 1 92 ? -4.191 -13.108 22.125 1.00 39.69 92 ASN A CA 1
ATOM 714 C C . ASN A 1 92 ? -2.984 -13.964 21.770 1.00 39.69 92 ASN A C 1
ATOM 716 O O . ASN A 1 92 ? -3.118 -14.999 21.111 1.00 39.69 92 ASN A O 1
ATOM 720 N N . GLN A 1 93 ? -1.807 -13.530 22.217 1.00 41.75 93 GLN A N 1
ATOM 721 C CA . GLN A 1 93 ? -0.832 -14.495 22.645 1.00 41.75 93 GLN A CA 1
ATOM 722 C C . GLN A 1 93 ? -1.569 -15.191 23.786 1.00 41.75 93 GLN A C 1
ATOM 724 O O . GLN A 1 93 ? -1.482 -14.796 24.947 1.00 41.75 93 GLN A O 1
ATOM 729 N N . VAL A 1 94 ? -2.392 -16.191 23.438 1.00 38.84 94 VAL A N 1
ATOM 730 C CA . VAL A 1 94 ? -2.527 -17.356 24.284 1.00 38.84 94 VAL A CA 1
ATOM 731 C C . VAL A 1 94 ? -1.083 -17.747 24.428 1.00 38.84 94 VAL A C 1
ATOM 733 O O . VAL A 1 94 ? -0.458 -18.223 23.481 1.00 38.84 94 VAL A O 1
ATOM 736 N N . SER A 1 95 ? -0.522 -17.327 25.553 1.00 40.53 95 SER A N 1
ATOM 737 C CA . SER A 1 95 ? 0.793 -17.718 25.955 1.00 40.53 95 SER A CA 1
ATOM 738 C C . SER A 1 95 ? 0.746 -19.232 25.925 1.00 40.53 95 SER A C 1
ATOM 740 O O . SER A 1 95 ? 0.184 -19.867 26.818 1.00 40.53 95 SER A O 1
ATOM 742 N N . ALA A 1 96 ? 1.269 -19.818 24.852 1.00 43.53 96 ALA A N 1
ATOM 743 C CA . ALA A 1 96 ? 1.799 -21.155 24.902 1.00 43.53 96 ALA A CA 1
ATOM 744 C C . ALA A 1 96 ? 3.032 -21.027 25.798 1.00 43.53 96 ALA A C 1
ATOM 746 O O . ALA A 1 96 ? 4.170 -20.979 25.332 1.00 43.53 96 ALA A O 1
ATOM 747 N N . PHE A 1 97 ? 2.768 -20.869 27.100 1.00 40.62 97 PHE A N 1
ATOM 748 C CA . PHE A 1 97 ? 3.701 -21.211 28.142 1.00 40.62 97 PHE A CA 1
ATOM 749 C C . PHE A 1 97 ? 4.085 -22.649 27.826 1.00 40.62 97 PHE A C 1
ATOM 751 O O . PHE A 1 97 ? 3.265 -23.564 27.874 1.00 40.62 97 PHE A O 1
ATOM 758 N N . SER A 1 98 ? 5.320 -22.798 27.363 1.00 49.28 98 SER A N 1
ATOM 759 C CA . SER A 1 98 ? 6.028 -24.058 27.385 1.00 49.28 98 SER A CA 1
ATOM 760 C C . SER A 1 98 ? 5.888 -24.620 28.788 1.00 49.28 98 SER A C 1
ATOM 762 O O . SER A 1 98 ? 6.554 -24.116 29.683 1.00 49.28 98 SER A O 1
ATOM 764 N N . ASP A 1 99 ? 5.109 -25.680 28.947 1.00 35.38 99 ASP A N 1
ATOM 765 C CA . ASP A 1 99 ? 5.380 -26.660 29.978 1.00 35.38 99 ASP A CA 1
ATOM 766 C C . ASP A 1 99 ? 5.373 -28.050 29.353 1.00 35.38 99 ASP A C 1
ATOM 768 O O . ASP A 1 99 ? 4.560 -28.405 28.498 1.00 35.38 99 ASP A O 1
ATOM 772 N N . ASN A 1 100 ? 6.427 -28.762 29.720 1.00 43.81 100 ASN A N 1
ATOM 773 C CA . ASN A 1 100 ? 6.867 -30.037 29.200 1.00 43.81 100 ASN A CA 1
ATOM 774 C C . ASN A 1 100 ? 5.808 -31.124 29.420 1.00 43.81 100 ASN A C 1
ATOM 776 O O . ASN A 1 100 ? 5.001 -31.045 30.341 1.00 43.81 100 ASN A O 1
ATOM 780 N N . TYR A 1 101 ? 5.872 -32.168 28.588 1.00 48.69 101 TYR A N 1
ATOM 781 C CA . TYR A 1 101 ? 5.244 -33.459 28.854 1.00 48.69 101 TYR A CA 1
ATOM 782 C C . TYR A 1 101 ? 5.455 -33.858 30.316 1.00 48.69 101 TYR A C 1
ATOM 784 O O . TYR A 1 101 ? 6.603 -33.959 30.724 1.00 48.69 101 TYR A O 1
ATOM 792 N N . GLU A 1 102 ? 4.372 -34.099 31.052 1.00 44.94 102 GLU A N 1
ATOM 793 C CA . GLU A 1 102 ? 4.215 -35.260 31.925 1.00 44.94 102 GLU A CA 1
ATOM 794 C C . GLU A 1 102 ? 2.713 -35.536 32.149 1.00 44.94 102 GLU A C 1
ATOM 796 O O . GLU A 1 102 ? 1.862 -34.649 32.199 1.00 44.94 102 GLU A O 1
ATOM 801 N N . ASP A 1 103 ? 2.454 -36.832 32.213 1.00 49.56 103 ASP A N 1
ATOM 802 C CA . ASP A 1 103 ? 1.246 -37.629 32.386 1.00 49.56 103 ASP A CA 1
ATOM 803 C C . ASP A 1 103 ? 0.214 -37.186 33.458 1.00 49.56 103 ASP A C 1
ATOM 805 O O . ASP A 1 103 ? 0.557 -36.657 34.513 1.00 49.56 103 ASP A O 1
ATOM 809 N N . GLY A 1 104 ? -1.064 -37.534 33.221 1.00 40.81 104 GLY A N 1
ATOM 810 C CA . GLY A 1 104 ? -2.034 -37.789 34.299 1.00 40.81 104 GLY A CA 1
ATOM 811 C C . GLY A 1 104 ? -3.196 -36.804 34.500 1.00 40.81 104 GLY A C 1
ATOM 812 O O . GLY A 1 104 ? -3.280 -36.135 35.528 1.00 40.81 104 GLY A O 1
ATOM 813 N N . PHE A 1 105 ? -4.195 -36.801 33.608 1.00 39.47 105 PHE A N 1
ATOM 814 C CA . PHE A 1 105 ? -5.510 -36.216 33.915 1.00 39.47 105 PHE A CA 1
ATOM 815 C C . PHE A 1 105 ? -6.275 -37.090 34.928 1.00 39.47 105 PHE A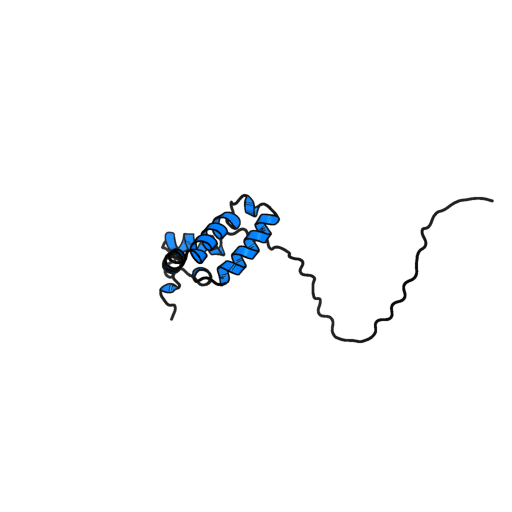 C 1
ATOM 817 O O . PHE A 1 105 ? -6.772 -38.161 34.579 1.00 39.47 105 PHE A O 1
ATOM 824 N N . LYS A 1 106 ? -6.449 -36.607 36.164 1.00 51.66 106 LYS A N 1
ATOM 825 C CA . LYS A 1 106 ? -7.575 -37.002 37.026 1.00 51.66 106 LYS A CA 1
ATOM 826 C C . LYS A 1 106 ? -8.523 -35.817 37.173 1.00 51.66 106 LYS A C 1
ATOM 828 O O . LYS A 1 106 ? -8.197 -34.825 37.815 1.00 51.66 106 LYS A O 1
ATOM 833 N N . GLN A 1 107 ? -9.685 -35.928 36.535 1.00 52.62 107 GLN A N 1
ATOM 834 C CA . GLN A 1 107 ? -10.836 -35.071 36.791 1.00 52.62 107 GLN A CA 1
ATOM 835 C C . GLN A 1 107 ? -11.514 -35.533 38.079 1.00 52.62 107 GLN A C 1
ATOM 837 O O . GLN A 1 107 ? -11.961 -36.673 38.136 1.00 52.62 107 GLN A O 1
ATOM 842 N N . ASP A 1 108 ? -11.671 -34.630 39.042 1.00 43.88 108 ASP A N 1
ATOM 843 C CA . ASP A 1 108 ? -12.738 -34.718 40.036 1.00 43.88 108 ASP A CA 1
ATOM 844 C C . ASP A 1 108 ? -13.481 -33.377 40.068 1.00 43.88 108 ASP A C 1
ATOM 846 O O . ASP A 1 108 ? -13.040 -32.373 40.625 1.00 43.88 108 ASP A O 1
ATOM 850 N N . PHE A 1 109 ? -14.615 -33.376 39.374 1.00 46.44 109 PHE A N 1
ATOM 851 C CA . PHE A 1 109 ? -15.713 -32.427 39.514 1.00 46.44 109 PHE A CA 1
ATOM 852 C C . PHE A 1 109 ? -16.486 -32.803 40.781 1.00 46.44 109 PHE A C 1
ATOM 854 O O . PHE A 1 109 ? -16.896 -33.947 40.838 1.00 46.44 109 PHE A O 1
ATOM 861 N N . PHE A 1 110 ? -16.732 -31.882 41.722 1.00 46.00 110 PHE A N 1
ATOM 862 C CA . PHE A 1 110 ? -17.977 -31.735 42.517 1.00 46.00 110 PHE A CA 1
ATOM 863 C C . PHE A 1 110 ? -17.880 -30.407 43.297 1.00 46.00 110 PHE A C 1
ATOM 865 O O . PHE A 1 110 ? -16.974 -30.205 44.094 1.00 46.00 110 PHE A O 1
ATOM 872 N N . SER A 1 111 ? -18.620 -29.380 42.871 1.00 41.03 111 SER A N 1
ATOM 873 C CA . SER A 1 111 ? -19.943 -28.975 43.386 1.00 41.03 111 SER A CA 1
ATOM 874 C C . SER A 1 111 ? -19.909 -28.276 44.748 1.00 41.03 111 SER A C 1
ATOM 876 O O . SER A 1 111 ? -19.901 -28.929 45.780 1.00 41.03 111 SER A O 1
ATOM 878 N N . GLY A 1 112 ? -19.970 -26.939 44.678 1.00 40.31 112 GLY A N 1
ATOM 879 C CA . GLY A 1 112 ? -20.911 -26.069 45.394 1.00 40.31 112 GLY A CA 1
ATOM 880 C C . GLY A 1 112 ? -20.929 -26.079 46.920 1.00 40.31 112 GLY A C 1
ATOM 881 O O . GLY A 1 112 ? -21.214 -27.099 47.521 1.00 40.31 112 GLY A O 1
ATOM 882 N N . ASN A 1 113 ? -20.800 -24.890 47.515 1.00 44.97 113 ASN A N 1
ATOM 883 C CA . ASN A 1 113 ? -21.753 -24.385 48.509 1.00 44.97 113 ASN A CA 1
ATOM 884 C C . ASN A 1 113 ? -21.693 -22.849 48.525 1.00 44.97 113 ASN A C 1
ATOM 886 O O . ASN A 1 113 ? -20.628 -22.270 48.725 1.00 44.97 113 ASN A O 1
ATOM 890 N N . MET A 1 114 ? -22.837 -22.208 48.265 1.00 49.09 114 MET A N 1
ATOM 891 C CA . MET A 1 114 ? -23.075 -20.808 48.612 1.00 49.09 114 MET A CA 1
ATOM 892 C C . MET A 1 114 ? -23.324 -20.746 50.120 1.00 49.09 114 MET A C 1
ATOM 894 O O . MET A 1 114 ? -24.141 -21.505 50.641 1.00 49.09 114 MET A O 1
ATOM 898 N N . GLU A 1 115 ? -22.611 -19.860 50.807 1.00 50.75 115 GLU A N 1
ATOM 899 C CA . GLU A 1 115 ? -22.970 -19.395 52.144 1.00 50.75 115 GLU A CA 1
ATOM 900 C C . GLU A 1 115 ? -24.232 -18.535 52.036 1.00 50.75 115 GLU A C 1
ATOM 902 O O . GLU A 1 115 ? -24.201 -17.475 51.413 1.00 50.75 115 GLU A O 1
ATOM 907 N N . GLU A 1 116 ? -25.322 -18.965 52.668 1.00 49.25 116 GLU A N 1
ATOM 908 C CA . GLU A 1 116 ? -26.371 -18.050 53.114 1.00 49.25 116 GLU A CA 1
ATOM 909 C C . GLU A 1 116 ? -26.751 -18.357 54.564 1.00 49.25 116 GLU A C 1
ATOM 911 O O . GLU A 1 116 ? -27.153 -19.461 54.936 1.00 49.25 116 GLU A O 1
ATOM 916 N N . ASP A 1 117 ? -26.563 -17.320 55.369 1.00 50.41 117 ASP A N 1
ATOM 917 C CA . ASP A 1 117 ? -26.873 -17.171 56.779 1.00 50.41 117 ASP A CA 1
ATOM 918 C C . ASP A 1 117 ? -28.400 -17.090 56.976 1.00 50.41 117 ASP A C 1
ATOM 920 O O . ASP A 1 117 ? -29.064 -16.282 56.321 1.00 50.41 117 ASP A O 1
ATOM 924 N N . ASN A 1 118 ? -28.979 -17.898 57.875 1.00 47.31 118 ASN A N 1
ATOM 925 C CA . ASN A 1 118 ? -30.237 -17.538 58.544 1.00 47.31 118 ASN A CA 1
ATOM 926 C C . ASN A 1 118 ? -30.479 -18.309 59.859 1.00 47.31 118 ASN A C 1
ATOM 928 O O . ASN A 1 118 ? -30.864 -19.475 59.890 1.00 47.31 118 ASN A O 1
ATOM 932 N N . GLN A 1 119 ? -30.214 -17.580 60.939 1.00 49.59 119 GLN A N 1
ATOM 933 C CA . GLN A 1 119 ? -30.835 -17.506 62.268 1.00 49.59 119 GLN A CA 1
ATOM 934 C C . GLN A 1 119 ? -32.019 -18.425 62.691 1.00 49.59 119 GLN A C 1
ATOM 936 O O . GLN A 1 119 ? -32.990 -18.636 61.973 1.00 49.59 119 GLN A O 1
ATOM 941 N N . SER A 1 120 ? -31.985 -18.736 64.004 1.00 43.91 120 SER A N 1
ATOM 942 C CA . SER A 1 120 ? -33.053 -19.202 64.923 1.00 43.91 120 SER A CA 1
ATOM 943 C C . SER A 1 120 ? -33.421 -20.691 64.844 1.00 43.91 120 SER A C 1
ATOM 945 O O . SER A 1 120 ? -33.741 -21.214 63.789 1.00 43.91 120 SER A O 1
ATOM 947 N N . LYS A 1 121 ? -33.436 -21.448 65.948 1.00 38.94 121 LYS A N 1
ATOM 948 C CA . LYS A 1 121 ? -34.026 -21.167 67.265 1.00 38.94 121 LYS A CA 1
ATOM 949 C C . LYS A 1 121 ? -33.469 -22.119 68.328 1.00 38.94 121 LYS A C 1
ATOM 951 O O . LYS A 1 121 ? -33.196 -23.282 67.964 1.00 38.94 121 LYS A O 1
#

Foldseek 3Di:
DPDPLLQLVNQVVVLVVDPVSVVLLVVLLQLFFLPHPNLVDPNSLVVNVVSLVVNCVGSNNRHDHPDCVDPVSVVSVCSNPPRTNNPVPCPPCPPPPDDDDDDDDDDDDDDDDDDDDDDDD

Solvent-accessible surface area (backbone atoms only — not comparable to full-atom values): 7413 Å² total; per-residue (Å²): 129,90,56,74,64,33,27,32,58,49,14,48,54,58,31,59,77,33,68,67,49,34,52,50,53,54,51,34,44,60,27,22,22,59,85,25,72,42,38,76,36,71,69,26,26,54,50,27,54,54,43,50,61,58,42,59,78,42,64,61,60,74,36,44,59,92,55,74,85,41,61,71,30,44,52,53,48,30,54,73,73,65,45,40,46,74,57,80,69,71,64,73,73,70,73,78,68,87,72,77,96,78,88,82,92,78,87,83,88,81,82,87,81,84,90,78,90,81,84,87,134

Radius of gyration: 25.46 Å; Cα contacts (8 Å, |Δi|>4): 119; chains: 1; bounding box: 58×50×81 Å

Organism: Mustela putorius furo (NCBI:txid9669)

Secondary structure (DSSP, 8-state):
---GGGBHHHHHHHHHHSHHHHHHHHHHHHHHBTT-SGGGSHHHHHHHHHHHHHHTTSGGGG-B-S-TT-HHHHHHHHHHHTSB-------------------------------------

Sequence (121 aa):
MVGKESDCVIAAHICQESEHCSLLYENFKKTCGKESEQCKTLDGGYLCAALRESLKETILWNCHCNDPSKAECTEIWKSLFEDICIQDAQMNQVSAFSDNYEDGFKQDFFSGNMEEDNQSK

pLDDT: mean 76.96, std 21.78, range [35.38, 97.56]

Mean predicted aligned error: 13.73 Å

InterPro domains:
  IPR016017 GDNF/GAS1 [PF02351] (8-85)
  IPR037193 GDNF receptor alpha [SSF110035] (6-93)